Protein AF-A0A9P0KK23-F1 (afdb_monomer_lite)

pLDDT: mean 87.45, std 7.54, range [54.16, 96.12]

Secondary structure (DSSP, 8-state):
-PPTT----S---SSSHHHHTEEEEEGGGGTS---EEEEEE-TTS-EEEEEE---PPPSSSS-S----EEEEEPPPB-GGG-B-----TT--EEEEEE--SS-EEEEEEE---SSGGGTT-EEEEEEEPP-SSS-EEEEEE---

InterPro domains:
  IPR008979 Galactose-binding-like domain superfamily [SSF49785] (9-139)
  IPR013857 NADH:ubiquinone oxidoreductase intermediate-associated protein 30 [PF08547] (11-137)
  IPR039131 Complex I intermediate-associated protein 30, mitochondrial [PTHR13194] (3-138)

Structure (mmCIF, N/CA/C/O backbone):
data_AF-A0A9P0KK23-F1
#
_entry.id   AF-A0A9P0KK23-F1
#
loop_
_atom_site.group_PDB
_atom_site.id
_atom_site.type_symbol
_atom_site.label_atom_id
_atom_site.label_alt_id
_atom_site.label_comp_id
_atom_site.label_asym_id
_atom_site.label_entity_id
_atom_site.label_seq_id
_atom_site.pdbx_PDB_ins_code
_atom_site.Cartn_x
_atom_site.Cartn_y
_atom_site.Cartn_z
_atom_site.occupancy
_atom_site.B_iso_or_equiv
_atom_site.auth_seq_id
_atom_site.auth_comp_id
_atom_site.auth_asym_id
_atom_site.auth_atom_id
_atom_site.pdbx_PDB_model_num
ATOM 1 N N . MET A 1 1 ? -10.280 -6.103 23.842 1.00 58.34 1 MET A N 1
ATOM 2 C CA . MET A 1 1 ? -11.051 -7.330 24.137 1.00 58.34 1 MET A CA 1
ATOM 3 C C . MET A 1 1 ? -11.727 -7.714 22.835 1.00 58.34 1 MET A C 1
ATOM 5 O O . MET A 1 1 ? -12.544 -6.932 22.379 1.00 58.34 1 MET A O 1
ATOM 9 N N . TYR A 1 2 ? -11.308 -8.805 22.192 1.00 73.38 2 TYR A N 1
ATOM 10 C CA . TYR A 1 2 ? -11.815 -9.197 20.869 1.00 73.38 2 TYR A CA 1
ATOM 11 C C . TYR A 1 2 ? -13.127 -9.959 21.026 1.00 73.38 2 TYR A C 1
ATOM 13 O O . TYR A 1 2 ? -13.199 -10.872 21.855 1.00 73.38 2 TYR A O 1
ATOM 21 N N . ARG A 1 3 ? -14.163 -9.585 20.271 1.00 81.12 3 ARG A N 1
ATOM 22 C CA . ARG A 1 3 ? -15.462 -10.265 20.320 1.00 81.12 3 ARG A CA 1
ATOM 23 C C . ARG A 1 3 ? -15.626 -11.175 19.101 1.00 81.12 3 ARG A C 1
ATOM 25 O O . ARG A 1 3 ? -15.368 -10.736 17.980 1.00 81.12 3 ARG A O 1
ATOM 32 N N . PRO A 1 4 ? -16.058 -12.435 19.282 1.00 78.38 4 PRO A N 1
ATOM 33 C CA . PRO A 1 4 ? -16.314 -13.326 18.157 1.00 78.38 4 PRO A CA 1
ATOM 34 C C . PRO A 1 4 ? -17.329 -12.722 17.175 1.00 78.38 4 PRO A C 1
ATOM 36 O O . PRO A 1 4 ? -18.414 -12.312 17.578 1.00 78.38 4 PRO A O 1
ATOM 39 N N . GLY A 1 5 ? -16.976 -12.686 15.888 1.00 81.56 5 GLY A N 1
ATOM 40 C CA . GLY A 1 5 ? -17.841 -12.176 14.816 1.00 81.56 5 GLY A CA 1
ATOM 41 C C . GLY A 1 5 ? -17.820 -10.656 14.614 1.00 81.56 5 GLY A C 1
ATOM 42 O O . GLY A 1 5 ? -18.457 -10.176 13.677 1.00 81.56 5 GLY A O 1
ATOM 43 N N . GLU A 1 6 ? -17.089 -9.905 15.440 1.00 86.81 6 GLU A N 1
ATOM 44 C CA . GLU A 1 6 ? -16.898 -8.463 15.261 1.00 86.81 6 GLU A CA 1
ATOM 45 C C . GLU A 1 6 ? -15.789 -8.179 14.234 1.00 86.81 6 GLU A C 1
ATOM 47 O O . GLU A 1 6 ? -14.846 -8.958 14.072 1.00 86.81 6 GLU A O 1
ATOM 52 N N . VAL A 1 7 ? -15.933 -7.077 13.496 1.00 89.19 7 VAL A N 1
ATOM 53 C CA . VAL A 1 7 ? -14.933 -6.603 12.533 1.00 89.19 7 VAL A CA 1
ATOM 54 C C . VAL A 1 7 ? -14.272 -5.367 13.116 1.00 89.19 7 VAL A C 1
ATOM 56 O O . VAL A 1 7 ? -14.897 -4.310 13.185 1.00 89.19 7 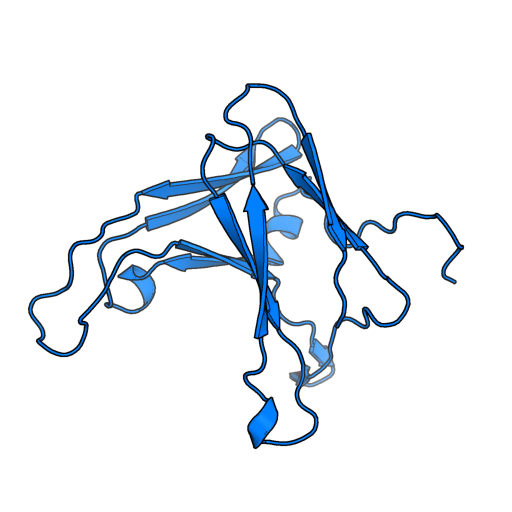VAL A O 1
ATOM 59 N N . ASP A 1 8 ? -13.003 -5.499 13.487 1.00 90.75 8 ASP A N 1
ATOM 60 C CA . ASP A 1 8 ? -12.207 -4.386 13.989 1.00 90.75 8 ASP A CA 1
ATOM 61 C C . ASP A 1 8 ? -11.598 -3.588 12.828 1.00 90.75 8 ASP A C 1
ATOM 63 O O . ASP A 1 8 ? -10.988 -4.136 11.903 1.00 90.75 8 ASP A O 1
ATOM 67 N N . VAL A 1 9 ? -11.767 -2.266 12.867 1.00 91.00 9 VAL A N 1
ATOM 68 C CA . VAL A 1 9 ? -11.217 -1.360 11.853 1.00 91.00 9 VAL A CA 1
ATOM 69 C C . VAL A 1 9 ? -9.785 -1.005 12.233 1.00 91.00 9 VAL A C 1
ATOM 71 O O . VAL A 1 9 ? -9.555 -0.199 13.128 1.00 91.00 9 VAL A O 1
ATOM 74 N N . ALA A 1 10 ? -8.821 -1.608 11.538 1.00 90.44 10 ALA A N 1
ATOM 75 C CA . ALA A 1 10 ? -7.405 -1.297 11.728 1.00 90.44 10 ALA A CA 1
ATOM 76 C C . ALA A 1 10 ? -6.993 0.020 11.053 1.00 90.44 10 ALA A C 1
ATOM 78 O O . ALA A 1 10 ? -6.230 0.787 11.627 1.00 90.44 10 ALA A O 1
ATOM 79 N N . TRP A 1 11 ? -7.511 0.281 9.849 1.00 91.44 11 TRP A N 1
ATOM 80 C CA . TRP A 1 11 ? -7.205 1.487 9.084 1.00 91.44 11 TRP A CA 1
ATOM 81 C C . TRP A 1 11 ? -8.463 2.054 8.452 1.00 91.44 11 TRP A C 1
ATOM 83 O O . TRP A 1 11 ? -9.250 1.329 7.836 1.00 91.44 11 TRP A O 1
ATOM 93 N N . GLN A 1 12 ? -8.614 3.369 8.553 1.00 92.44 12 GLN A N 1
ATOM 94 C CA . GLN A 1 12 ? -9.702 4.100 7.932 1.00 92.44 12 GLN A CA 1
ATOM 95 C C . GLN A 1 12 ? -9.170 5.398 7.342 1.00 92.44 12 GLN A C 1
ATOM 97 O O . GLN A 1 12 ? -8.659 6.261 8.047 1.00 92.44 12 GLN A O 1
ATOM 102 N N . PHE A 1 13 ? -9.332 5.547 6.030 1.00 91.12 13 PHE A N 1
ATOM 103 C CA . PHE A 1 13 ? -9.112 6.830 5.379 1.00 91.12 13 PHE A CA 1
ATOM 104 C C . PHE A 1 13 ? -10.220 7.804 5.801 1.00 91.12 13 PHE A C 1
ATOM 106 O O . PHE A 1 13 ? -11.383 7.414 5.918 1.00 91.12 13 PHE A O 1
ATOM 113 N N . GLY A 1 14 ? -9.854 9.060 6.052 1.00 88.12 14 GLY A N 1
ATOM 114 C CA . GLY A 1 14 ? -10.802 10.093 6.477 1.00 88.12 14 GLY A CA 1
ATOM 115 C C . GLY A 1 14 ? -10.160 11.467 6.635 1.00 88.12 14 GLY A C 1
ATOM 116 O O . GLY A 1 14 ? -10.764 12.473 6.275 1.00 88.12 14 GLY A O 1
ATOM 117 N N . ASN A 1 15 ? -8.908 11.506 7.086 1.00 90.25 15 ASN A N 1
ATOM 118 C CA . ASN A 1 15 ? -8.093 12.712 7.194 1.00 90.25 15 ASN A CA 1
ATOM 119 C C . ASN A 1 15 ? -6.737 12.519 6.488 1.00 90.25 15 ASN A C 1
ATOM 121 O O . ASN A 1 15 ? -6.416 11.435 5.998 1.00 90.25 15 ASN A O 1
ATOM 125 N N . LYS A 1 16 ? -5.956 13.601 6.393 1.00 89.19 16 LYS A N 1
ATOM 126 C CA . LYS A 1 16 ? -4.609 13.553 5.804 1.00 89.19 16 LYS A CA 1
ATOM 127 C C . LYS A 1 16 ? -3.626 12.771 6.675 1.00 89.19 16 LYS A C 1
ATOM 129 O O . LYS A 1 16 ? -2.773 12.092 6.127 1.00 89.19 16 LYS A O 1
ATOM 134 N N . GLU A 1 17 ? -3.798 12.807 7.993 1.00 90.50 17 GLU A N 1
ATOM 135 C CA . GLU A 1 17 ? -2.964 12.064 8.950 1.00 90.50 17 GLU A CA 1
ATOM 136 C C . GLU A 1 17 ? -3.032 10.552 8.700 1.00 90.50 17 GLU A C 1
ATOM 138 O O . GLU A 1 17 ? -2.010 9.877 8.697 1.00 90.50 17 GLU A O 1
ATOM 143 N N . ALA A 1 18 ? -4.213 10.021 8.362 1.00 90.75 18 ALA A N 1
ATOM 144 C CA . ALA A 1 18 ? -4.366 8.617 7.995 1.00 90.75 18 ALA A CA 1
ATOM 145 C C . ALA A 1 18 ? -3.561 8.230 6.744 1.00 90.75 18 ALA A C 1
ATOM 147 O O . ALA A 1 18 ? -3.284 7.049 6.563 1.00 90.75 18 ALA A O 1
ATOM 148 N N . LEU A 1 19 ? -3.186 9.178 5.871 1.00 91.62 19 LEU A N 1
ATOM 149 C CA . LEU A 1 19 ? -2.296 8.901 4.736 1.00 91.62 19 LEU A CA 1
ATOM 150 C C . LEU A 1 19 ? -0.836 8.762 5.169 1.00 91.62 19 LEU A C 1
ATOM 152 O O . LEU A 1 19 ? -0.088 8.035 4.522 1.00 91.62 19 LEU A O 1
ATOM 156 N N . GLU A 1 20 ? -0.435 9.422 6.255 1.00 91.50 20 GLU A N 1
ATOM 157 C CA . GLU A 1 20 ? 0.938 9.384 6.770 1.00 91.50 20 GLU A CA 1
ATOM 158 C C . GLU A 1 20 ? 1.298 8.009 7.338 1.00 91.50 20 GLU A C 1
ATOM 160 O O . GLU A 1 20 ? 2.472 7.660 7.406 1.00 91.50 20 GLU A O 1
ATOM 165 N N . GLU A 1 21 ? 0.304 7.183 7.675 1.00 91.12 21 GLU A N 1
ATOM 166 C CA . GLU A 1 21 ? 0.504 5.781 8.056 1.00 91.12 21 GLU A CA 1
ATOM 167 C C . GLU A 1 21 ? 0.908 4.881 6.877 1.00 91.12 21 GLU A C 1
ATOM 169 O O . GLU A 1 21 ? 1.231 3.705 7.080 1.00 91.12 21 GLU A O 1
ATOM 174 N N . TRP A 1 22 ? 0.911 5.405 5.649 1.00 94.50 22 TRP A N 1
ATOM 175 C CA . TRP A 1 22 ? 1.189 4.655 4.432 1.00 94.50 22 TRP A CA 1
ATOM 176 C C . TRP A 1 22 ? 2.408 5.198 3.696 1.00 94.50 22 TRP A C 1
ATOM 178 O O . TRP A 1 22 ? 2.653 6.395 3.601 1.00 94.50 22 TRP A O 1
ATOM 188 N N . VAL A 1 23 ? 3.165 4.277 3.111 1.00 94.88 23 VAL A N 1
ATOM 189 C CA . VAL A 1 23 ? 4.282 4.567 2.220 1.00 94.88 23 VAL A CA 1
ATOM 190 C C . VAL A 1 23 ? 3.910 4.078 0.836 1.00 94.88 23 VAL A C 1
ATOM 192 O O . VAL A 1 23 ? 3.648 2.889 0.636 1.00 94.88 23 VAL A O 1
ATOM 195 N N . VAL A 1 24 ? 3.905 5.009 -0.109 1.00 95.75 24 VAL A N 1
ATOM 196 C CA . VAL A 1 24 ? 3.770 4.732 -1.535 1.00 95.75 24 VAL A CA 1
ATOM 197 C C . VAL A 1 24 ? 5.164 4.537 -2.117 1.00 95.75 24 VAL A C 1
ATOM 199 O O . VAL A 1 24 ? 6.104 5.229 -1.731 1.00 95.75 24 VAL A O 1
ATOM 202 N N . THR A 1 25 ? 5.331 3.548 -2.987 1.00 95.75 25 THR A N 1
ATOM 203 C CA . THR A 1 25 ? 6.618 3.272 -3.632 1.00 95.75 25 THR A CA 1
ATOM 204 C C . THR A 1 25 ? 6.393 2.743 -5.040 1.00 95.75 25 THR A C 1
ATOM 206 O O . THR A 1 25 ? 5.605 1.816 -5.234 1.00 95.75 25 THR A O 1
ATOM 209 N N . ALA A 1 26 ? 7.113 3.290 -6.008 1.00 95.88 26 ALA A N 1
ATOM 210 C CA . ALA A 1 26 ? 7.193 2.799 -7.377 1.00 95.88 26 ALA A CA 1
ATOM 211 C C . ALA A 1 26 ? 8.614 2.321 -7.709 1.00 95.88 26 ALA A C 1
ATOM 213 O O . ALA A 1 26 ? 9.577 2.615 -7.001 1.00 95.88 26 ALA A O 1
ATOM 214 N N . ASP A 1 27 ? 8.758 1.597 -8.817 1.00 94.25 27 ASP A N 1
ATOM 215 C CA . ASP A 1 27 ? 10.075 1.212 -9.344 1.00 94.25 27 ASP A CA 1
ATOM 216 C C . ASP A 1 27 ? 10.992 2.418 -9.635 1.00 94.25 27 ASP A C 1
ATOM 218 O O . ASP A 1 27 ? 12.207 2.326 -9.456 1.00 94.25 27 ASP A O 1
ATOM 222 N N . ALA A 1 28 ? 10.426 3.562 -10.027 1.00 93.44 28 ALA A N 1
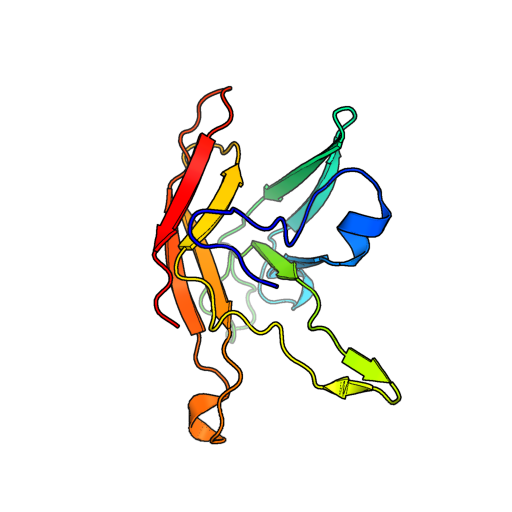ATOM 223 C CA . ALA A 1 28 ? 11.168 4.783 -10.311 1.00 93.44 28 ALA A CA 1
ATOM 224 C C . ALA A 1 28 ? 11.853 5.356 -9.063 1.00 93.44 28 ALA A C 1
ATOM 226 O O . ALA A 1 28 ? 12.962 5.871 -9.179 1.00 93.44 28 ALA A O 1
ATOM 227 N N . ASP A 1 29 ? 11.264 5.191 -7.872 1.00 93.06 29 ASP A N 1
ATOM 228 C CA . ASP A 1 29 ? 11.855 5.668 -6.611 1.00 93.06 29 ASP A CA 1
ATOM 229 C C . ASP A 1 29 ? 13.183 4.961 -6.293 1.00 93.06 29 ASP A C 1
ATOM 231 O O . ASP A 1 29 ? 14.047 5.515 -5.617 1.00 93.06 29 ASP A O 1
ATOM 235 N N . ASN A 1 30 ? 13.362 3.739 -6.808 1.00 90.12 30 ASN A N 1
ATOM 236 C CA . ASN A 1 30 ? 14.569 2.932 -6.628 1.00 90.12 30 ASN A CA 1
ATOM 237 C C . ASN A 1 30 ? 15.497 2.950 -7.857 1.00 90.12 30 ASN A C 1
ATOM 239 O O . ASN A 1 30 ? 16.478 2.211 -7.890 1.00 90.12 30 ASN 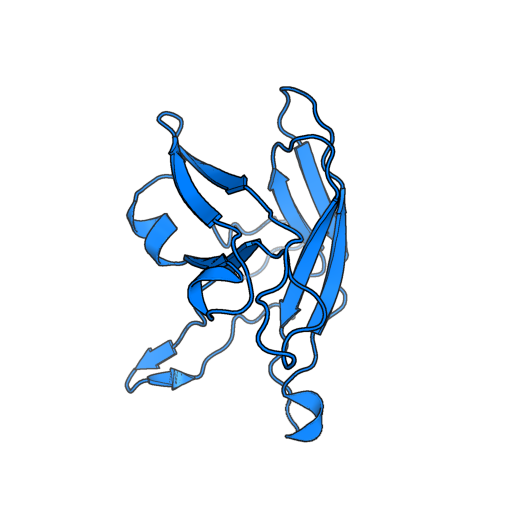A O 1
ATOM 243 N N . ASN A 1 31 ? 15.218 3.791 -8.863 1.00 89.50 31 ASN A N 1
ATOM 244 C CA . ASN A 1 31 ? 15.892 3.792 -10.170 1.00 89.50 31 ASN A CA 1
ATOM 245 C C . ASN A 1 31 ? 15.803 2.443 -10.917 1.00 89.50 31 ASN A C 1
ATOM 247 O O . ASN A 1 31 ? 16.677 2.098 -11.710 1.00 89.50 31 ASN A O 1
ATOM 251 N N . GLU A 1 32 ? 14.739 1.671 -10.684 1.00 90.25 32 GLU A N 1
ATOM 252 C CA . GLU A 1 32 ? 14.524 0.357 -11.303 1.00 90.25 32 GLU A CA 1
ATOM 253 C C . GLU A 1 32 ? 13.537 0.409 -12.481 1.00 90.25 32 GLU A C 1
ATOM 255 O O . GLU A 1 32 ? 13.402 -0.561 -13.228 1.00 90.25 32 GLU A O 1
ATOM 260 N N . GLY A 1 33 ? 12.861 1.540 -12.695 1.00 92.69 33 GLY A N 1
ATOM 261 C CA . GLY A 1 33 ? 11.879 1.694 -13.763 1.00 92.69 33 GLY A CA 1
ATOM 262 C C . GLY A 1 33 ? 11.385 3.125 -13.952 1.00 92.69 33 GLY A C 1
ATOM 263 O O . GLY A 1 33 ? 12.057 4.089 -13.595 1.00 92.69 33 GLY A O 1
ATOM 264 N N . PHE A 1 34 ? 10.215 3.248 -14.579 1.00 94.69 34 PHE A N 1
ATOM 265 C CA . PHE A 1 34 ? 9.603 4.531 -14.957 1.00 94.69 34 PHE A CA 1
ATOM 266 C C . PHE A 1 34 ? 8.118 4.603 -14.563 1.00 94.69 34 PHE A C 1
ATOM 268 O O . PHE A 1 34 ? 7.337 5.318 -15.197 1.00 94.69 34 PHE A O 1
ATOM 275 N N . SER A 1 35 ? 7.699 3.800 -13.589 1.00 95.81 35 SER A N 1
ATOM 276 C CA . SER A 1 35 ? 6.347 3.816 -13.038 1.00 95.81 35 SER A CA 1
ATOM 277 C C . SER A 1 35 ? 6.203 4.943 -12.018 1.00 95.81 35 SER A C 1
ATOM 279 O O . SER A 1 35 ? 7.167 5.373 -11.397 1.00 95.81 35 SER A O 1
ATOM 281 N N . ASN A 1 36 ? 4.982 5.437 -11.840 1.00 96.00 36 ASN A N 1
ATOM 282 C CA . ASN A 1 36 ? 4.666 6.466 -10.852 1.00 96.00 36 ASN A CA 1
ATOM 283 C C . ASN A 1 36 ? 3.316 6.149 -10.204 1.00 96.00 36 ASN A C 1
ATOM 285 O O . ASN A 1 36 ? 2.395 5.691 -10.886 1.00 96.00 36 ASN A O 1
ATOM 289 N N . CYS A 1 37 ? 3.181 6.393 -8.906 1.00 96.12 37 CYS A N 1
ATOM 290 C CA . CYS A 1 37 ? 1.924 6.280 -8.179 1.00 96.12 37 CYS A CA 1
ATOM 291 C C . CYS A 1 37 ? 1.832 7.293 -7.037 1.00 96.12 37 CYS A C 1
ATOM 293 O O . CYS A 1 37 ? 2.837 7.663 -6.439 1.00 96.12 37 CYS A O 1
ATOM 295 N N . SER A 1 38 ? 0.604 7.682 -6.705 1.00 95.94 38 SER A N 1
ATOM 296 C CA . SER A 1 38 ? 0.253 8.544 -5.581 1.00 95.94 38 SER A CA 1
ATOM 297 C C . SER A 1 38 ? -0.863 7.921 -4.745 1.00 95.94 38 SER A C 1
ATOM 299 O O . SER A 1 38 ? -1.620 7.056 -5.206 1.00 95.94 38 SER A O 1
ATOM 301 N N . LEU A 1 39 ? -0.958 8.378 -3.499 1.00 95.38 39 LEU A N 1
ATOM 302 C CA . LEU A 1 39 ? -2.074 8.107 -2.606 1.00 95.38 39 LEU A CA 1
ATOM 303 C C . LEU A 1 39 ? -2.673 9.440 -2.166 1.00 95.38 39 LEU A C 1
ATOM 305 O O . LEU A 1 39 ? -2.050 10.183 -1.414 1.00 95.38 39 LEU A O 1
ATOM 309 N N . ASP A 1 40 ? -3.894 9.705 -2.615 1.00 94.62 40 ASP A N 1
ATOM 310 C CA . ASP A 1 40 ? -4.577 10.977 -2.400 1.00 94.62 40 ASP A CA 1
ATOM 311 C C . ASP A 1 40 ? -5.889 10.780 -1.635 1.00 94.62 40 ASP A C 1
ATOM 313 O O . ASP A 1 40 ? -6.581 9.774 -1.801 1.00 94.62 40 ASP A O 1
ATOM 317 N N . LEU A 1 41 ? -6.280 11.758 -0.817 1.00 94.06 41 LEU A N 1
ATOM 318 C CA . LEU A 1 41 ? -7.580 11.753 -0.143 1.00 94.06 41 LEU A CA 1
ATOM 319 C C . LEU A 1 41 ? -8.631 12.437 -1.027 1.00 94.06 41 LEU A C 1
ATOM 321 O O . LEU A 1 41 ? -8.479 13.596 -1.412 1.00 94.06 41 LEU A O 1
ATOM 325 N N . LYS A 1 42 ? -9.736 11.749 -1.321 1.00 90.19 42 LYS A N 1
ATOM 326 C CA . LYS A 1 42 ? -10.896 12.350 -1.994 1.00 90.19 42 LYS A CA 1
ATOM 327 C C . LYS A 1 42 ? -11.773 13.128 -1.019 1.00 90.19 42 LYS A C 1
ATOM 329 O O . LYS A 1 42 ? -11.829 12.821 0.166 1.00 90.19 42 LYS A O 1
ATOM 334 N N . SER A 1 43 ? -12.570 14.051 -1.560 1.00 80.62 43 SER A N 1
ATOM 335 C CA . SER A 1 43 ? -13.545 14.868 -0.814 1.00 80.62 43 SER A CA 1
ATOM 336 C C . SER A 1 43 ? -14.549 14.066 0.024 1.00 80.62 43 SER A C 1
ATOM 338 O O . SER A 1 43 ? -15.078 14.576 1.000 1.00 80.62 43 SER A O 1
ATOM 340 N N . GLN A 1 44 ? -14.790 12.802 -0.328 1.00 81.81 44 GLN A N 1
ATOM 341 C CA . GLN A 1 44 ? -15.670 11.890 0.410 1.00 81.81 44 GLN A CA 1
ATOM 342 C C . GLN A 1 44 ? -14.963 11.143 1.560 1.00 81.81 44 GLN A C 1
ATOM 344 O O . GLN A 1 44 ? -15.501 10.158 2.057 1.00 81.81 44 GLN A O 1
ATOM 349 N N . GLY A 1 45 ? -13.742 11.540 1.936 1.00 86.12 45 GLY A N 1
ATOM 350 C CA . GLY A 1 45 ? -12.959 10.873 2.982 1.00 86.12 45 GLY A CA 1
ATOM 351 C C . GLY A 1 45 ? -12.422 9.502 2.565 1.00 86.12 45 GLY A C 1
ATOM 352 O O . GLY A 1 45 ? -12.184 8.649 3.407 1.00 86.12 45 GLY A O 1
ATOM 353 N N . THR A 1 46 ? -12.253 9.252 1.265 1.00 90.81 46 THR A N 1
ATOM 354 C CA . THR A 1 46 ? -11.763 7.961 0.750 1.00 90.81 46 THR A CA 1
ATOM 355 C C . THR A 1 46 ? -10.351 8.095 0.201 1.00 90.81 46 THR A C 1
ATOM 357 O O . THR A 1 46 ? -10.043 9.079 -0.469 1.00 90.81 46 THR A O 1
ATOM 360 N N . GLY A 1 47 ? -9.497 7.107 0.468 1.00 93.38 47 GLY A N 1
ATOM 361 C CA . GLY A 1 47 ? -8.167 7.026 -0.132 1.00 93.38 47 GLY A CA 1
ATOM 362 C C . GLY A 1 47 ? -8.252 6.584 -1.594 1.00 93.38 47 GLY A C 1
ATOM 363 O O . GLY A 1 47 ? -8.929 5.606 -1.917 1.00 93.38 47 GLY A O 1
ATOM 364 N N . LEU A 1 48 ? -7.573 7.304 -2.482 1.00 93.69 48 LEU A N 1
ATOM 365 C CA . LEU A 1 48 ? -7.373 6.951 -3.880 1.00 93.69 48 LEU A CA 1
ATOM 366 C C . LEU A 1 48 ? -5.899 6.627 -4.096 1.00 93.69 48 LEU A C 1
ATOM 368 O O . LEU A 1 48 ? -5.066 7.524 -4.152 1.00 93.69 48 LEU A O 1
ATOM 372 N N . PHE A 1 49 ? -5.606 5.348 -4.292 1.00 94.12 49 PHE A N 1
ATOM 373 C CA . PHE A 1 49 ? -4.331 4.925 -4.851 1.00 94.12 49 PHE A CA 1
ATOM 374 C C . PHE A 1 49 ? -4.429 4.937 -6.379 1.00 94.12 49 PHE A C 1
ATOM 376 O O . PHE A 1 49 ? -5.296 4.268 -6.950 1.00 94.12 49 PHE A O 1
ATOM 383 N N . SER A 1 50 ? -3.585 5.720 -7.049 1.00 93.62 50 SER A N 1
ATOM 384 C CA . SER A 1 50 ? -3.600 5.841 -8.510 1.00 93.62 50 SER A CA 1
ATOM 385 C C . SER A 1 50 ? -2.199 6.031 -9.076 1.00 93.62 50 SER A C 1
ATOM 387 O O . SER A 1 50 ? -1.289 6.454 -8.373 1.00 93.62 50 SER A O 1
ATOM 389 N N . GLY A 1 51 ? -1.994 5.681 -10.343 1.00 93.75 51 GLY A N 1
ATOM 390 C CA . GLY A 1 51 ? -0.669 5.748 -10.943 1.00 93.75 51 GLY A CA 1
ATOM 391 C C . GLY A 1 51 ? -0.607 5.195 -12.358 1.00 93.75 51 GLY A C 1
ATOM 392 O O . GLY A 1 51 ? -1.593 4.683 -12.894 1.00 93.75 51 GLY A O 1
ATOM 393 N N . LYS A 1 52 ? 0.579 5.286 -12.956 1.00 94.38 52 LYS A N 1
ATOM 394 C CA . LYS A 1 52 ? 0.906 4.734 -14.268 1.00 94.38 52 LYS A CA 1
ATOM 395 C C . LYS A 1 52 ? 2.065 3.757 -14.123 1.00 94.38 52 LYS A C 1
ATOM 397 O O . LYS A 1 52 ? 3.157 4.143 -13.721 1.00 94.38 52 LYS A O 1
ATOM 402 N N . ILE A 1 53 ? 1.816 2.507 -14.498 1.00 93.50 53 ILE A N 1
ATOM 403 C CA . ILE A 1 53 ? 2.833 1.455 -14.527 1.00 93.50 53 ILE A CA 1
ATOM 404 C C . ILE A 1 53 ? 3.516 1.465 -15.895 1.00 93.50 53 ILE A C 1
ATOM 406 O O . ILE A 1 53 ? 2.850 1.566 -16.929 1.00 93.50 53 ILE A O 1
ATOM 410 N N . SER A 1 54 ? 4.841 1.342 -15.901 1.00 93.31 54 SER A N 1
ATOM 411 C CA . SER A 1 54 ? 5.654 1.188 -17.103 1.00 93.31 54 SER A CA 1
ATOM 412 C C . SER A 1 54 ? 6.476 -0.092 -17.010 1.00 93.31 54 SER A C 1
ATOM 414 O O . SER A 1 54 ? 7.232 -0.278 -16.067 1.00 93.31 54 SER A O 1
ATOM 416 N N . LEU A 1 55 ? 6.376 -0.959 -18.019 1.00 92.44 55 LEU A N 1
ATOM 417 C CA . LEU A 1 55 ? 7.183 -2.187 -18.107 1.00 92.44 55 LEU A CA 1
ATOM 418 C C . LEU A 1 55 ? 8.578 -1.942 -18.704 1.00 92.44 55 LEU A C 1
ATOM 420 O O . LEU A 1 55 ? 9.355 -2.878 -18.889 1.00 92.44 55 LEU A O 1
ATOM 424 N N . ARG A 1 56 ? 8.893 -0.692 -19.063 1.00 92.38 56 ARG A N 1
ATOM 425 C CA . ARG A 1 56 ? 10.178 -0.330 -19.657 1.00 92.38 56 ARG A CA 1
ATOM 426 C C . ARG A 1 56 ? 11.280 -0.448 -18.606 1.00 92.38 56 ARG A C 1
ATOM 428 O O . ARG A 1 56 ? 11.253 0.263 -17.609 1.00 92.38 56 ARG A O 1
ATOM 435 N N . THR A 1 57 ? 12.282 -1.272 -18.884 1.00 90.88 57 THR A N 1
ATOM 436 C CA . THR A 1 57 ? 13.479 -1.391 -18.048 1.00 90.88 57 THR A CA 1
ATOM 437 C C . THR A 1 57 ? 14.530 -0.330 -18.417 1.00 90.88 57 THR A C 1
ATOM 439 O O . THR A 1 57 ? 14.655 0.027 -19.598 1.00 90.88 57 THR A O 1
ATOM 442 N N . PRO A 1 58 ? 15.310 0.176 -17.444 1.00 89.19 58 PRO A N 1
ATOM 443 C CA . PRO A 1 58 ? 16.522 0.956 -17.704 1.00 89.19 58 PRO A CA 1
ATOM 444 C C . PRO A 1 58 ? 17.542 0.167 -18.544 1.00 89.19 58 PRO A C 1
ATOM 446 O O . PRO A 1 58 ? 17.551 -1.066 -18.534 1.00 89.19 58 PRO A O 1
ATOM 449 N N . LYS A 1 59 ? 18.415 0.860 -19.285 1.00 86.69 59 LYS A N 1
ATOM 450 C CA . LYS A 1 59 ? 19.412 0.238 -20.184 1.00 86.69 59 LYS A CA 1
ATOM 451 C C . LYS A 1 59 ? 20.719 -0.106 -19.453 1.00 86.69 59 LYS A C 1
ATOM 453 O O . LYS A 1 59 ? 21.798 -0.031 -20.029 1.00 86.69 59 LYS A O 1
ATOM 458 N N . ASP A 1 60 ? 20.609 -0.508 -18.195 1.00 84.38 60 ASP A N 1
ATOM 459 C CA . ASP A 1 60 ? 21.743 -0.590 -17.268 1.00 84.38 60 ASP A CA 1
ATOM 460 C C . ASP A 1 60 ? 22.251 -2.036 -17.123 1.00 84.38 60 ASP A C 1
ATOM 462 O O . ASP A 1 60 ? 23.194 -2.312 -16.386 1.00 84.38 60 ASP A O 1
ATOM 466 N N . GLY A 1 61 ? 21.584 -2.998 -17.771 1.00 81.06 61 GLY A N 1
ATOM 467 C CA . GLY A 1 61 ? 21.930 -4.425 -17.756 1.00 81.06 61 GLY A CA 1
ATOM 468 C C . GLY A 1 61 ? 21.667 -5.157 -16.431 1.00 81.06 61 GLY A C 1
ATOM 469 O O . GLY A 1 61 ? 21.658 -6.386 -16.411 1.00 81.06 61 GLY A O 1
ATOM 470 N N . ARG A 1 62 ? 21.411 -4.434 -15.332 1.00 86.62 62 ARG A N 1
ATOM 471 C CA . ARG A 1 62 ? 21.129 -5.000 -13.998 1.00 86.62 62 ARG A CA 1
ATOM 472 C C . ARG A 1 62 ? 19.662 -5.390 -13.822 1.00 86.62 62 ARG A C 1
ATOM 474 O O . ARG A 1 62 ? 19.364 -6.484 -13.346 1.00 86.62 62 ARG A O 1
ATOM 481 N N . VAL A 1 63 ? 18.746 -4.508 -14.219 1.00 87.06 63 VAL A N 1
ATOM 482 C CA . VAL A 1 63 ? 17.301 -4.702 -14.045 1.00 87.06 63 VAL A CA 1
ATOM 483 C C . VAL A 1 63 ? 16.723 -5.422 -15.261 1.00 87.06 63 VAL A C 1
ATOM 485 O O . VAL A 1 63 ? 16.705 -4.883 -16.364 1.00 87.06 63 VAL A O 1
ATOM 488 N N . LYS A 1 64 ? 16.234 -6.651 -15.057 1.00 87.00 64 LYS A N 1
ATOM 489 C CA . LYS A 1 64 ? 15.623 -7.472 -16.122 1.00 87.00 64 LYS A CA 1
ATOM 490 C C . LYS A 1 64 ? 14.112 -7.275 -16.259 1.00 87.00 64 LYS A C 1
ATOM 492 O O . LYS A 1 64 ? 13.552 -7.605 -17.300 1.00 87.00 64 LYS A O 1
ATOM 497 N N . ARG A 1 65 ? 13.438 -6.806 -15.204 1.00 88.94 65 ARG A N 1
ATOM 498 C CA . ARG A 1 65 ? 11.983 -6.595 -15.159 1.00 88.94 65 ARG A CA 1
ATOM 499 C C . ARG A 1 65 ? 11.691 -5.330 -14.359 1.00 88.94 65 ARG A C 1
ATOM 501 O O . ARG A 1 65 ? 12.284 -5.144 -13.305 1.00 88.94 65 ARG A O 1
ATOM 508 N N . ALA A 1 66 ? 10.778 -4.513 -14.867 1.00 91.44 66 ALA A N 1
ATOM 509 C CA . ALA A 1 66 ? 10.292 -3.292 -14.235 1.00 91.44 66 ALA A CA 1
ATOM 510 C C . ALA A 1 66 ? 8.758 -3.270 -14.291 1.00 91.44 66 ALA A C 1
ATOM 512 O O . ALA A 1 66 ? 8.147 -4.088 -14.988 1.00 91.44 66 ALA A O 1
ATOM 513 N N . GLY A 1 67 ? 8.145 -2.341 -13.568 1.00 91.88 67 GLY A N 1
ATOM 514 C CA . GLY A 1 67 ? 6.705 -2.142 -13.549 1.00 91.88 67 GLY A CA 1
ATOM 515 C C . GLY A 1 67 ? 6.060 -2.590 -12.250 1.00 91.88 67 GLY A C 1
ATOM 516 O O . GLY A 1 67 ? 5.300 -3.558 -12.240 1.00 91.88 67 GLY A O 1
ATOM 517 N N . TYR A 1 68 ? 6.316 -1.861 -11.164 1.00 92.81 68 TYR A N 1
ATOM 518 C CA . TYR A 1 68 ? 5.518 -1.983 -9.947 1.00 92.81 68 TYR A CA 1
ATOM 519 C C . TYR A 1 68 ? 5.163 -0.621 -9.356 1.00 92.81 68 TYR A C 1
ATOM 521 O O . TYR A 1 68 ? 5.929 0.339 -9.423 1.00 92.81 68 TYR A O 1
ATOM 529 N N . CYS A 1 69 ? 3.988 -0.596 -8.736 1.00 94.81 69 CYS A N 1
ATOM 530 C CA . CYS A 1 69 ? 3.518 0.459 -7.857 1.00 94.81 69 CYS A CA 1
ATOM 531 C C . CYS A 1 69 ? 2.958 -0.229 -6.613 1.00 94.81 69 CYS A C 1
ATOM 533 O O . CYS A 1 69 ? 2.207 -1.200 -6.726 1.00 94.81 69 CYS A O 1
ATOM 535 N N . ASN A 1 70 ? 3.329 0.256 -5.439 1.00 94.62 70 ASN A N 1
ATOM 536 C CA . ASN A 1 70 ? 3.011 -0.361 -4.165 1.00 94.62 70 ASN A CA 1
ATOM 537 C C . ASN A 1 70 ? 2.561 0.697 -3.158 1.00 94.62 70 ASN A C 1
ATOM 539 O O . ASN A 1 70 ? 3.020 1.838 -3.174 1.00 94.62 70 ASN A O 1
ATOM 543 N N . ILE A 1 71 ? 1.699 0.273 -2.247 1.00 94.88 71 ILE A N 1
ATOM 544 C CA . ILE A 1 71 ? 1.324 1.005 -1.050 1.00 94.88 71 ILE A CA 1
ATOM 545 C C . ILE A 1 71 ? 1.431 0.040 0.132 1.00 94.88 71 ILE A C 1
ATOM 547 O O . ILE A 1 71 ? 0.898 -1.069 0.097 1.00 94.88 71 ILE A O 1
ATOM 551 N N . ARG A 1 72 ? 2.134 0.447 1.188 1.00 93.31 72 ARG A N 1
ATOM 552 C CA . ARG A 1 72 ? 2.315 -0.362 2.401 1.00 93.31 72 ARG A CA 1
ATOM 553 C C . ARG A 1 72 ? 2.132 0.472 3.654 1.00 93.31 72 ARG A C 1
ATOM 555 O O . ARG A 1 72 ? 2.485 1.644 3.667 1.00 93.31 72 ARG A O 1
ATOM 562 N N . THR A 1 73 ? 1.661 -0.144 4.726 1.00 92.06 73 THR A N 1
ATOM 563 C CA . THR A 1 73 ? 1.592 0.508 6.036 1.00 92.06 73 THR A CA 1
ATOM 564 C C . THR A 1 73 ? 2.986 0.669 6.636 1.00 92.06 73 THR A C 1
ATOM 566 O O . THR A 1 73 ? 3.848 -0.209 6.493 1.00 92.06 73 THR A O 1
ATOM 569 N N . ILE A 1 74 ? 3.211 1.756 7.366 1.00 88.88 74 ILE A N 1
ATOM 570 C CA . ILE A 1 74 ? 4.408 1.931 8.185 1.00 88.88 74 ILE A CA 1
ATOM 571 C C . ILE A 1 74 ? 4.394 0.886 9.302 1.00 88.88 74 ILE A C 1
ATOM 573 O O . ILE A 1 74 ? 3.381 0.648 9.957 1.00 88.88 74 ILE A O 1
ATOM 577 N N . ARG A 1 75 ? 5.543 0.240 9.532 1.00 82.75 75 ARG A N 1
ATOM 578 C CA . ARG A 1 75 ? 5.668 -0.693 10.655 1.00 82.75 75 ARG A CA 1
ATOM 579 C C . ARG A 1 75 ? 5.581 0.078 11.973 1.00 82.75 75 ARG A C 1
ATOM 581 O O . ARG A 1 75 ? 6.371 1.010 12.157 1.00 82.75 75 ARG A O 1
ATOM 588 N N . PRO A 1 76 ? 4.704 -0.328 12.907 1.00 81.12 76 PRO A N 1
ATOM 589 C CA . PRO A 1 76 ? 4.629 0.326 14.201 1.00 81.12 76 PRO A CA 1
ATOM 590 C C . PRO A 1 76 ? 5.965 0.192 14.940 1.00 81.12 76 PRO A C 1
ATOM 592 O O . PRO A 1 76 ? 6.660 -0.826 14.859 1.00 81.12 76 PRO A O 1
ATOM 595 N N . ARG A 1 77 ? 6.331 1.238 15.680 1.00 82.06 77 ARG A N 1
ATOM 596 C CA . ARG A 1 77 ? 7.528 1.287 16.528 1.00 82.06 77 ARG A CA 1
ATOM 597 C C . ARG A 1 77 ? 7.119 1.709 17.935 1.00 82.06 77 ARG A C 1
ATOM 599 O O . ARG A 1 77 ? 6.268 2.575 18.096 1.00 82.06 77 ARG A O 1
ATOM 606 N N . LYS A 1 78 ? 7.722 1.095 18.951 1.00 81.25 78 LYS A N 1
ATOM 607 C CA . LYS A 1 78 ? 7.621 1.542 20.349 1.00 81.25 78 LYS A CA 1
ATOM 608 C C . LYS A 1 78 ? 8.636 2.663 20.610 1.00 81.25 78 LYS A C 1
ATOM 610 O O . LYS A 1 78 ? 9.464 2.981 19.749 1.00 81.25 78 LYS A O 1
ATOM 615 N N . SER A 1 79 ? 8.603 3.232 21.817 1.00 80.19 79 SER A N 1
ATOM 616 C CA . SER A 1 79 ? 9.606 4.189 22.297 1.00 80.19 79 SER A CA 1
ATOM 617 C C . SER A 1 79 ? 11.033 3.684 22.050 1.00 80.19 79 SER A C 1
ATOM 619 O O . SER A 1 79 ? 11.289 2.477 22.072 1.00 80.19 79 SER A O 1
ATOM 621 N N . PHE A 1 80 ? 11.958 4.612 21.794 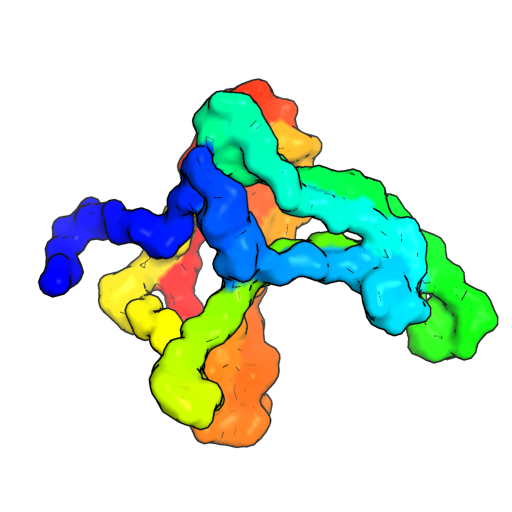1.00 81.50 80 PHE A N 1
ATOM 622 C CA . PHE A 1 80 ? 13.361 4.321 21.457 1.00 81.50 80 PHE A CA 1
ATOM 623 C C . PHE A 1 80 ? 13.559 3.524 20.158 1.00 81.50 80 PHE A C 1
ATOM 625 O O . PHE A 1 80 ? 14.511 2.761 20.036 1.00 81.50 80 PHE A O 1
ATOM 632 N N . LYS A 1 81 ? 12.660 3.691 19.175 1.00 78.06 81 LYS A N 1
ATOM 633 C CA . LYS A 1 81 ? 12.701 2.978 17.881 1.00 78.06 81 LYS A CA 1
ATOM 634 C C . LYS A 1 81 ? 12.685 1.452 18.027 1.00 78.06 81 LYS A C 1
ATOM 636 O O . LYS A 1 81 ? 13.075 0.743 17.101 1.00 78.06 81 LYS A O 1
ATOM 641 N N . ARG A 1 82 ? 12.216 0.933 19.165 1.00 80.12 82 ARG A N 1
ATOM 642 C CA . ARG A 1 82 ? 12.129 -0.507 19.385 1.00 80.12 82 ARG A CA 1
ATOM 643 C C . ARG A 1 82 ? 11.074 -1.075 18.447 1.00 80.12 82 ARG A C 1
ATOM 645 O O . ARG A 1 82 ? 9.930 -0.617 18.434 1.00 80.12 82 ARG A O 1
ATOM 652 N N . GLU A 1 83 ? 11.470 -2.049 17.640 1.00 74.62 83 GLU A N 1
ATOM 653 C CA . GLU A 1 83 ? 10.553 -2.666 16.693 1.00 74.62 83 GLU A CA 1
ATOM 654 C C . GLU A 1 83 ? 9.376 -3.313 17.420 1.00 74.62 83 GLU A C 1
ATOM 656 O O . GLU A 1 83 ? 9.532 -3.980 18.445 1.00 74.62 83 GLU A O 1
ATOM 661 N N . THR A 1 84 ? 8.185 -3.122 16.869 1.00 82.94 84 THR A N 1
ATOM 662 C CA . THR A 1 84 ? 6.992 -3.857 17.267 1.00 82.94 84 THR A CA 1
ATOM 663 C C . THR A 1 84 ? 6.278 -4.341 16.014 1.00 82.94 84 THR A C 1
ATOM 665 O O . THR A 1 84 ? 6.661 -4.020 14.888 1.00 82.94 84 THR A O 1
ATOM 668 N N . TYR A 1 85 ? 5.272 -5.174 16.209 1.00 81.62 85 TYR A N 1
ATOM 669 C CA . TYR A 1 85 ? 4.461 -5.734 15.144 1.00 81.62 85 TYR A CA 1
ATOM 670 C C . TYR A 1 85 ? 2.985 -5.517 15.458 1.00 81.62 85 TYR A C 1
ATOM 672 O O . TYR A 1 85 ? 2.610 -5.259 16.605 1.00 81.62 85 TYR A O 1
ATOM 680 N N . LEU A 1 86 ? 2.166 -5.606 14.416 1.00 84.31 86 LEU A N 1
ATOM 681 C CA . LEU A 1 86 ? 0.720 -5.672 14.553 1.00 84.31 86 LEU A CA 1
ATOM 682 C C . LEU A 1 86 ? 0.364 -7.128 14.851 1.00 84.31 86 LEU A C 1
ATOM 684 O O . LEU A 1 86 ? 0.732 -8.025 14.094 1.00 84.31 86 LEU A O 1
ATOM 688 N N . ASN A 1 87 ? -0.257 -7.370 16.004 1.00 84.44 87 ASN A N 1
ATOM 689 C CA . ASN A 1 87 ? -0.620 -8.718 16.418 1.00 84.44 87 ASN A CA 1
ATOM 690 C C . ASN A 1 87 ? -1.945 -9.120 15.759 1.00 84.44 87 ASN A C 1
ATOM 692 O O . ASN A 1 87 ? -3.014 -8.726 16.224 1.00 84.44 87 ASN A O 1
ATOM 696 N N . TRP A 1 88 ? -1.848 -9.912 14.691 1.00 85.88 88 TRP A N 1
ATOM 697 C CA . TRP A 1 88 ? -3.000 -10.416 13.944 1.00 85.88 88 TRP A CA 1
ATOM 698 C C . TRP A 1 88 ? -3.461 -11.816 14.361 1.00 85.88 88 TRP A C 1
ATOM 700 O O . TRP A 1 88 ? -4.461 -12.290 13.838 1.00 85.88 88 TRP A O 1
ATOM 710 N N . THR A 1 89 ? -2.795 -12.454 15.331 1.00 84.94 89 THR A N 1
ATOM 711 C CA . THR A 1 89 ? -3.121 -13.807 15.815 1.00 84.94 89 THR A CA 1
ATOM 712 C C . THR A 1 89 ? -4.600 -14.036 16.175 1.00 84.94 89 THR A C 1
ATOM 714 O O . THR A 1 89 ? -5.081 -15.137 15.920 1.00 84.94 89 THR A O 1
ATOM 717 N N . PRO A 1 90 ? -5.362 -13.075 16.744 1.00 86.69 90 PRO A N 1
ATOM 718 C CA . PRO A 1 90 ? -6.770 -13.323 17.064 1.00 86.69 90 PRO A CA 1
ATOM 719 C C . PRO A 1 90 ? -7.720 -13.241 15.854 1.00 86.69 90 PRO A C 1
ATOM 721 O O . PRO A 1 90 ? -8.904 -13.539 16.007 1.00 86.69 90 PRO A O 1
ATOM 724 N N . TYR A 1 91 ? -7.244 -12.845 14.669 1.00 87.62 91 TYR A N 1
ATOM 725 C CA . TYR A 1 91 ? -8.072 -12.649 13.477 1.00 87.62 91 TYR A CA 1
ATOM 726 C C . TYR A 1 91 ? -7.847 -13.747 12.435 1.00 87.62 91 TYR A C 1
ATOM 728 O O . TYR A 1 91 ? -6.758 -14.293 12.301 1.00 87.62 91 TYR A O 1
ATOM 736 N N . ASN A 1 92 ? -8.883 -14.044 11.649 1.00 87.81 92 ASN A N 1
ATOM 737 C CA . ASN A 1 92 ? -8.857 -15.077 10.604 1.00 87.81 92 ASN A CA 1
ATOM 738 C C . ASN A 1 92 ? -9.135 -14.541 9.186 1.00 87.81 92 ASN A C 1
ATOM 740 O O . ASN A 1 92 ? -9.008 -15.271 8.199 1.00 87.81 92 ASN A O 1
ATOM 744 N N . MET A 1 93 ? -9.576 -13.289 9.066 1.00 88.94 93 MET A N 1
ATOM 745 C CA . MET A 1 93 ? -9.962 -12.674 7.801 1.00 88.94 93 MET A CA 1
ATOM 746 C C . MET A 1 93 ? -9.473 -11.235 7.747 1.00 88.94 93 MET A C 1
ATOM 748 O O . MET A 1 93 ? -9.710 -10.461 8.672 1.00 88.94 93 MET A O 1
ATOM 752 N N . LEU A 1 94 ? -8.869 -10.865 6.620 1.00 90.81 94 LEU A N 1
ATOM 753 C CA . LEU A 1 94 ? -8.671 -9.471 6.265 1.00 90.81 94 LEU A CA 1
ATOM 754 C C . LEU A 1 94 ? -9.850 -9.008 5.413 1.00 90.81 94 LEU A C 1
ATOM 756 O O . LEU A 1 94 ? -10.144 -9.577 4.356 1.00 90.81 94 LEU A O 1
ATOM 760 N N . ILE A 1 95 ? -10.514 -7.955 5.878 1.00 92.19 95 ILE A N 1
ATOM 761 C CA . ILE A 1 95 ? -11.651 -7.349 5.196 1.00 92.19 95 ILE A CA 1
ATOM 762 C C . ILE A 1 95 ? -11.235 -5.976 4.685 1.00 92.19 95 ILE A C 1
ATOM 764 O O . ILE A 1 95 ? -10.753 -5.142 5.444 1.00 92.19 95 ILE A O 1
ATOM 768 N N . MET A 1 96 ? -11.443 -5.731 3.395 1.00 92.31 96 MET A N 1
ATOM 769 C CA . MET A 1 96 ? -11.131 -4.455 2.759 1.00 92.31 96 MET A CA 1
ATOM 770 C C . MET A 1 96 ? -12.335 -3.961 1.965 1.00 92.31 96 MET A C 1
ATOM 772 O O . MET A 1 96 ? -12.922 -4.706 1.178 1.00 92.31 96 MET A O 1
ATOM 776 N N . ARG A 1 97 ? -12.692 -2.686 2.134 1.00 92.75 97 ARG A N 1
ATOM 777 C CA . ARG A 1 97 ? -13.705 -2.024 1.309 1.00 92.75 97 ARG A CA 1
ATOM 778 C C . ARG A 1 97 ? -13.013 -1.274 0.176 1.00 92.75 97 ARG A C 1
ATOM 780 O O . ARG A 1 97 ? -12.409 -0.232 0.402 1.00 92.75 97 ARG A O 1
ATOM 787 N N . VAL A 1 98 ? -13.110 -1.800 -1.039 1.00 92.25 98 VAL A N 1
ATOM 788 C CA . VAL A 1 98 ? -12.354 -1.315 -2.199 1.00 92.25 98 VAL A CA 1
ATOM 789 C C . VAL A 1 98 ? -13.254 -1.078 -3.405 1.00 92.25 98 VAL A C 1
ATOM 791 O O . VAL A 1 98 ? -14.311 -1.693 -3.559 1.00 92.25 98 VAL A O 1
ATOM 794 N N . ARG A 1 99 ? -12.817 -0.173 -4.278 1.00 91.12 99 ARG A N 1
ATOM 795 C CA . ARG A 1 99 ? -13.362 0.033 -5.620 1.00 91.12 99 ARG A CA 1
ATOM 796 C C . ARG A 1 99 ? -12.183 0.082 -6.582 1.00 91.12 99 ARG A C 1
ATOM 798 O O . ARG A 1 99 ? -11.303 0.916 -6.392 1.00 91.12 99 ARG A O 1
ATOM 805 N N . GLY A 1 100 ? -12.164 -0.805 -7.572 1.00 89.12 100 GLY A N 1
ATOM 806 C CA . GLY A 1 100 ? -11.044 -0.934 -8.504 1.00 89.12 100 GLY A CA 1
ATOM 807 C C . GLY A 1 100 ? -11.458 -0.808 -9.964 1.00 89.12 100 GLY A C 1
ATOM 808 O O . GLY A 1 100 ? -12.600 -0.484 -10.281 1.00 89.12 100 GLY A O 1
ATOM 809 N N . ASP A 1 101 ? -10.503 -1.069 -10.845 1.00 89.62 101 ASP A N 1
ATOM 810 C CA . ASP A 1 101 ? -10.536 -0.878 -12.298 1.00 89.62 101 ASP A CA 1
ATOM 811 C C . ASP A 1 101 ? -10.541 -2.213 -13.072 1.00 89.62 101 ASP A C 1
ATOM 813 O O . ASP A 1 101 ? -10.109 -2.278 -14.218 1.00 89.62 101 ASP A O 1
ATOM 817 N N . ALA A 1 102 ? -11.038 -3.282 -12.440 1.00 88.94 102 ALA A N 1
ATOM 818 C CA . ALA A 1 102 ? -11.029 -4.670 -12.923 1.00 88.94 102 ALA A CA 1
ATOM 819 C C . ALA A 1 102 ? -9.654 -5.357 -12.923 1.00 88.94 102 ALA A C 1
ATOM 821 O O . ALA A 1 102 ? -9.543 -6.501 -13.368 1.00 88.94 102 ALA A O 1
ATOM 822 N N . ARG A 1 103 ? -8.605 -4.708 -12.409 1.00 89.69 103 ARG A N 1
ATOM 823 C CA . ARG A 1 103 ? -7.292 -5.341 -12.270 1.00 89.69 103 ARG A CA 1
ATOM 824 C C . ARG A 1 103 ? -7.217 -6.201 -11.013 1.00 89.69 103 ARG A C 1
ATOM 826 O O . ARG A 1 103 ? -7.937 -6.002 -10.028 1.00 89.69 103 ARG A O 1
ATOM 833 N N . SER A 1 104 ? -6.318 -7.177 -11.073 1.00 91.12 104 SER A N 1
ATOM 834 C CA . SER A 1 104 ? -5.938 -7.990 -9.922 1.00 91.12 104 SER A CA 1
ATOM 835 C C . SER A 1 104 ? -4.744 -7.344 -9.232 1.00 91.12 104 SER A C 1
ATOM 837 O O . SER A 1 104 ? -3.767 -6.990 -9.891 1.00 91.12 104 SER A O 1
ATOM 839 N N . TYR A 1 105 ? -4.826 -7.204 -7.916 1.00 91.81 105 TYR A N 1
ATOM 840 C CA . TYR A 1 105 ? -3.756 -6.671 -7.080 1.00 91.81 105 TYR A CA 1
ATOM 841 C C . TYR A 1 105 ? -3.170 -7.788 -6.223 1.00 91.81 105 TYR A C 1
ATOM 843 O O . TYR A 1 105 ? -3.871 -8.731 -5.861 1.00 91.81 105 TYR A O 1
ATOM 851 N N . LEU A 1 106 ? -1.889 -7.680 -5.883 1.00 92.81 106 LEU A N 1
ATOM 852 C CA . LEU A 1 106 ? -1.266 -8.562 -4.902 1.00 92.81 106 LEU A CA 1
ATOM 853 C C . LEU A 1 106 ? -1.335 -7.905 -3.528 1.00 92.81 106 LEU A C 1
ATOM 855 O O . LEU A 1 106 ? -0.830 -6.803 -3.325 1.00 92.81 106 LEU A O 1
ATOM 859 N N . LEU A 1 107 ? -1.977 -8.597 -2.597 1.00 92.69 107 LEU A N 1
ATOM 860 C CA . LEU A 1 107 ? -1.973 -8.275 -1.184 1.00 92.69 107 LEU A CA 1
ATOM 861 C C . LEU A 1 107 ? -0.856 -9.073 -0.513 1.00 92.69 107 LEU A C 1
ATOM 863 O O . LEU A 1 107 ? -0.863 -10.303 -0.545 1.00 92.69 107 LEU A O 1
ATOM 867 N N . ASN A 1 108 ? 0.058 -8.358 0.132 1.00 92.50 108 ASN A N 1
ATOM 868 C CA . ASN A 1 108 ? 1.222 -8.938 0.787 1.00 92.50 108 ASN A CA 1
ATOM 869 C C . ASN A 1 108 ? 1.101 -8.756 2.298 1.00 92.50 108 ASN A C 1
ATOM 871 O O . ASN A 1 108 ? 0.954 -7.629 2.774 1.00 92.50 108 ASN A O 1
ATOM 875 N N . ILE A 1 109 ? 1.186 -9.853 3.047 1.00 89.56 109 ILE A N 1
ATOM 876 C CA . ILE A 1 109 ? 1.240 -9.837 4.509 1.00 89.56 109 ILE A CA 1
ATOM 877 C C . ILE A 1 109 ? 2.630 -10.294 4.925 1.00 89.56 109 ILE A C 1
ATOM 879 O O . ILE A 1 109 ? 2.974 -11.468 4.809 1.00 89.56 109 ILE A O 1
ATOM 883 N N . ASN A 1 110 ? 3.430 -9.341 5.398 1.00 87.75 110 ASN A N 1
ATOM 884 C CA . ASN A 1 110 ? 4.785 -9.613 5.859 1.00 87.75 110 ASN A CA 1
ATOM 885 C C . ASN A 1 110 ? 4.744 -10.105 7.303 1.00 87.75 110 ASN A C 1
ATOM 887 O O . ASN A 1 110 ? 4.180 -9.431 8.172 1.00 87.75 110 ASN A O 1
ATOM 891 N N . THR A 1 111 ? 5.406 -11.224 7.573 1.00 82.88 111 THR A N 1
ATOM 892 C CA . THR A 1 111 ? 5.574 -11.731 8.934 1.00 82.88 111 THR A CA 1
ATOM 893 C C . THR A 1 111 ? 6.904 -11.316 9.532 1.00 82.88 111 THR A C 1
ATOM 895 O O . THR A 1 111 ? 7.895 -11.099 8.838 1.00 82.88 111 THR A O 1
ATOM 898 N N . ARG A 1 112 ? 6.936 -11.198 10.861 1.00 74.62 112 ARG A N 1
ATOM 899 C CA . ARG A 1 112 ? 8.198 -11.126 11.591 1.00 74.62 112 ARG A CA 1
ATOM 900 C C . ARG A 1 112 ? 8.683 -12.559 11.781 1.00 74.62 112 ARG A C 1
ATOM 902 O O . ARG A 1 112 ? 8.184 -13.244 12.669 1.00 74.62 112 ARG A O 1
ATOM 909 N N . GLY A 1 113 ? 9.623 -12.996 10.947 1.00 68.56 113 GLY A N 1
ATOM 910 C CA . GLY A 1 113 ? 10.325 -14.257 11.169 1.00 68.56 113 GLY A CA 1
ATOM 911 C C . GLY A 1 113 ? 10.972 -14.285 12.555 1.00 68.56 113 GLY A C 1
ATOM 912 O O . GLY A 1 113 ? 11.510 -13.273 13.011 1.00 68.56 113 GLY A O 1
ATOM 913 N N . TYR A 1 114 ? 10.880 -15.421 13.248 1.00 70.38 114 TYR A N 1
ATOM 914 C CA . TYR A 1 114 ? 11.600 -15.635 14.509 1.00 70.38 114 TYR A CA 1
ATOM 915 C C . TYR A 1 114 ? 13.074 -15.964 14.247 1.00 70.38 114 TYR A C 1
ATOM 917 O O . TYR A 1 114 ? 13.951 -15.513 14.978 1.00 70.38 114 TYR A O 1
ATOM 925 N N . PHE A 1 115 ? 13.332 -16.720 13.179 1.00 70.94 115 PHE A N 1
ATOM 926 C CA . PHE A 1 115 ? 14.670 -17.076 12.724 1.00 70.94 115 PHE A CA 1
ATOM 927 C C . PHE A 1 115 ? 15.096 -16.179 11.563 1.00 70.94 115 PHE A C 1
ATOM 929 O O . PHE A 1 115 ? 14.262 -15.812 10.730 1.00 70.94 115 PHE A O 1
ATOM 936 N N . ASP A 1 116 ? 16.398 -15.917 11.452 1.00 70.50 116 ASP A N 1
ATOM 937 C CA . ASP A 1 116 ? 16.979 -15.077 10.394 1.00 70.50 116 ASP A CA 1
ATOM 938 C C . ASP A 1 116 ? 16.583 -15.536 8.982 1.00 70.50 116 ASP A C 1
ATOM 940 O O . ASP A 1 116 ? 16.340 -14.717 8.100 1.00 70.50 116 ASP A O 1
ATOM 944 N N . ILE A 1 117 ? 16.432 -16.849 8.785 1.00 80.19 117 ILE A N 1
ATOM 945 C CA . ILE A 1 117 ? 16.043 -17.454 7.501 1.00 80.19 117 ILE A CA 1
ATOM 946 C C . ILE A 1 117 ? 14.605 -17.069 7.105 1.00 80.19 117 ILE A C 1
ATOM 948 O O . ILE A 1 117 ? 14.312 -16.909 5.926 1.00 80.19 117 ILE A O 1
ATOM 952 N N . THR A 1 118 ? 13.722 -16.872 8.087 1.00 81.62 118 THR A N 1
ATOM 953 C CA . THR A 1 118 ? 12.285 -16.570 7.899 1.00 81.62 118 THR A CA 1
ATOM 954 C C . THR A 1 118 ? 11.973 -15.070 7.904 1.00 81.62 118 THR A C 1
ATOM 956 O O . THR A 1 118 ? 10.815 -14.656 7.887 1.00 81.62 118 THR A O 1
ATOM 959 N N . TRP A 1 119 ? 12.991 -14.205 7.979 1.00 75.25 119 TRP A N 1
ATOM 960 C CA . TRP A 1 119 ? 12.786 -12.760 8.153 1.00 75.25 119 TRP A CA 1
ATOM 961 C C . TRP A 1 119 ? 12.054 -12.120 6.959 1.00 75.25 119 TRP A C 1
ATOM 963 O O . TRP A 1 119 ? 11.329 -11.138 7.118 1.00 75.25 119 TRP A O 1
ATOM 973 N N . PHE A 1 120 ? 12.200 -12.695 5.766 1.00 81.81 120 PHE A N 1
ATOM 974 C CA . PHE A 1 120 ? 11.573 -12.201 4.539 1.00 81.81 120 PHE A CA 1
ATOM 975 C C . PHE A 1 120 ? 10.385 -13.045 4.077 1.00 81.81 120 PHE A C 1
ATOM 977 O O . PHE A 1 120 ? 10.003 -12.958 2.911 1.00 81.81 120 PHE A O 1
ATOM 984 N N . ASP A 1 121 ? 9.780 -13.821 4.977 1.00 86.06 121 ASP A N 1
ATOM 985 C CA . ASP A 1 121 ? 8.564 -14.559 4.655 1.00 86.06 121 ASP A CA 1
ATOM 986 C C . ASP A 1 121 ? 7.391 -13.591 4.451 1.00 86.06 121 ASP A C 1
ATOM 988 O O . ASP A 1 121 ? 7.093 -12.714 5.276 1.00 86.06 121 ASP A O 1
ATOM 992 N N . ILE A 1 122 ? 6.738 -13.744 3.299 1.00 89.25 122 ILE A N 1
ATOM 993 C CA . ILE A 1 122 ? 5.609 -12.926 2.869 1.00 89.25 122 ILE A CA 1
ATOM 994 C C . ILE A 1 122 ? 4.514 -13.849 2.351 1.00 89.25 122 ILE A C 1
ATOM 996 O O . ILE A 1 122 ? 4.726 -14.653 1.444 1.00 89.25 122 ILE A O 1
ATOM 1000 N N . TYR A 1 123 ? 3.311 -13.680 2.891 1.00 89.25 123 TYR A N 1
ATOM 1001 C CA . TYR A 1 123 ? 2.121 -14.340 2.379 1.00 89.25 123 TYR A CA 1
ATOM 1002 C C . TYR A 1 123 ? 1.471 -13.474 1.306 1.00 89.25 123 TYR A C 1
ATOM 1004 O O . TYR A 1 123 ? 1.144 -12.308 1.544 1.00 89.25 123 TYR A O 1
ATOM 1012 N N . HIS A 1 124 ? 1.268 -14.059 0.128 1.00 90.88 124 HIS A N 1
ATOM 1013 C CA . HIS A 1 124 ? 0.699 -13.384 -1.030 1.00 90.88 124 HIS A CA 1
ATOM 1014 C C . HIS A 1 124 ? -0.728 -13.862 -1.291 1.00 90.88 124 HIS A C 1
ATOM 1016 O O . HIS A 1 124 ? -0.981 -15.057 -1.438 1.00 90.88 124 HIS A O 1
ATOM 1022 N N . TYR A 1 125 ? -1.652 -12.916 -1.416 1.00 91.94 125 TYR A N 1
ATOM 1023 C CA . TYR A 1 125 ? -3.043 -13.172 -1.767 1.00 91.94 125 TYR A CA 1
ATOM 1024 C C . TYR A 1 125 ? -3.434 -12.307 -2.960 1.00 91.94 125 TYR A C 1
ATOM 1026 O O . TYR A 1 125 ? -3.064 -11.137 -3.039 1.00 91.94 125 TYR A O 1
ATOM 1034 N N . VAL A 1 126 ? -4.216 -12.855 -3.885 1.00 91.31 126 VAL A N 1
ATOM 1035 C CA . VAL A 1 126 ? -4.730 -12.067 -5.008 1.00 91.31 126 VAL A CA 1
ATOM 1036 C C . VAL A 1 126 ? -6.013 -11.358 -4.578 1.00 91.31 126 VAL A C 1
ATOM 1038 O O . VAL A 1 126 ? -6.979 -11.987 -4.149 1.00 91.31 126 VAL A O 1
ATOM 1041 N N . LEU A 1 127 ? -6.023 -10.034 -4.689 1.00 90.88 127 LEU A N 1
ATOM 1042 C CA . LEU A 1 127 ? -7.199 -9.193 -4.532 1.00 90.88 127 LEU A CA 1
ATOM 1043 C C . LEU A 1 127 ? -7.804 -8.929 -5.910 1.00 90.88 127 LEU A C 1
ATOM 1045 O O . LEU A 1 127 ? -7.294 -8.128 -6.695 1.00 90.88 127 LEU A O 1
ATOM 1049 N N . PHE A 1 128 ? -8.924 -9.587 -6.187 1.00 89.94 128 PHE A N 1
ATOM 1050 C CA . PHE A 1 128 ? -9.700 -9.339 -7.394 1.00 89.94 128 PHE A CA 1
ATOM 1051 C C . PHE A 1 128 ? -10.609 -8.131 -7.187 1.00 89.94 128 PHE A C 1
ATOM 1053 O O . PHE A 1 128 ? -11.484 -8.142 -6.320 1.00 89.94 128 PHE A O 1
ATOM 1060 N N . THR A 1 129 ? -10.425 -7.094 -8.000 1.00 89.38 129 THR A N 1
ATOM 1061 C CA . THR A 1 129 ? -11.352 -5.961 -8.038 1.00 89.38 129 THR A CA 1
ATOM 1062 C C . THR A 1 129 ? -12.286 -6.108 -9.231 1.00 89.38 129 THR A C 1
ATOM 1064 O O . THR A 1 129 ? -11.866 -6.551 -10.297 1.00 89.38 129 THR A O 1
ATOM 1067 N N . ARG A 1 130 ? -13.565 -5.745 -9.088 1.00 85.56 130 ARG A N 1
ATOM 1068 C CA . ARG A 1 130 ? -14.451 -5.571 -10.252 1.00 85.56 130 ARG A CA 1
ATOM 1069 C C . ARG A 1 130 ? -14.394 -4.113 -10.693 1.00 85.56 130 ARG A C 1
ATOM 1071 O O . ARG A 1 130 ? -14.528 -3.235 -9.843 1.00 85.56 130 ARG A O 1
ATOM 1078 N N . GLY A 1 131 ? -14.259 -3.863 -11.994 1.00 81.06 131 GLY A N 1
ATOM 1079 C CA . GLY A 1 131 ? -14.150 -2.522 -12.598 1.00 81.06 131 GLY A CA 1
ATOM 1080 C C . GLY A 1 131 ? -15.443 -1.708 -12.640 1.00 81.06 131 GLY A C 1
ATOM 1081 O O . GLY A 1 131 ? -15.645 -0.924 -13.559 1.00 81.06 131 GLY A O 1
ATOM 1082 N N . GLY A 1 132 ? -16.352 -1.936 -11.692 1.00 80.56 132 GLY A N 1
ATOM 1083 C CA . GLY A 1 132 ? -17.637 -1.246 -11.618 1.00 80.56 132 GLY A CA 1
ATOM 1084 C C . GLY A 1 132 ? -17.580 0.015 -10.748 1.00 80.56 132 GLY A C 1
ATOM 1085 O O . GLY A 1 132 ? -16.698 0.151 -9.899 1.00 80.56 132 GLY A O 1
ATOM 1086 N N . PRO A 1 133 ? -18.564 0.924 -10.873 1.00 85.25 133 PRO A N 1
ATOM 1087 C CA . PRO A 1 133 ? -18.624 2.151 -10.070 1.00 85.25 133 PRO A CA 1
ATOM 1088 C C . PRO A 1 133 ? -18.893 1.892 -8.575 1.00 85.25 133 PRO A C 1
ATOM 1090 O O . PRO A 1 133 ? -18.744 2.799 -7.751 1.00 85.25 133 PRO A O 1
ATOM 1093 N N . TYR A 1 134 ? -19.275 0.662 -8.221 1.00 88.62 134 TYR A N 1
ATOM 1094 C CA . TYR A 1 134 ? -19.741 0.275 -6.896 1.00 88.62 134 TYR A CA 1
ATOM 1095 C C . TYR A 1 134 ? -18.616 -0.190 -5.965 1.00 88.62 134 TYR A C 1
ATOM 1097 O O . TYR A 1 134 ? -17.698 -0.915 -6.359 1.00 88.62 134 TYR A O 1
ATOM 1105 N N . TRP A 1 135 ? -18.748 0.189 -4.693 1.00 90.62 135 TRP A N 1
ATOM 1106 C CA . TRP A 1 135 ? -17.914 -0.305 -3.601 1.00 90.62 135 TRP A CA 1
ATOM 1107 C C . TRP A 1 135 ? -18.132 -1.796 -3.368 1.00 90.62 135 TRP A C 1
ATOM 1109 O O . TRP A 1 135 ? -19.261 -2.281 -3.394 1.00 90.62 135 TRP A O 1
ATOM 1119 N N . GLN A 1 136 ? -17.046 -2.506 -3.089 1.00 91.50 136 GLN A N 1
ATOM 1120 C CA . GLN A 1 136 ? -17.050 -3.936 -2.813 1.00 91.50 136 GLN A CA 1
ATOM 1121 C C . GLN A 1 136 ? -16.332 -4.211 -1.500 1.00 91.50 136 GLN A C 1
ATOM 1123 O O . GLN A 1 136 ? -15.383 -3.518 -1.138 1.00 91.50 136 GLN A O 1
ATOM 1128 N N . VAL A 1 137 ? -16.790 -5.239 -0.792 1.00 92.19 137 VAL A N 1
ATOM 1129 C CA . VAL A 1 137 ? -16.133 -5.736 0.416 1.00 92.19 137 VAL A CA 1
ATOM 1130 C C . VAL A 1 137 ? -15.404 -7.019 0.046 1.00 92.19 137 VAL A C 1
ATOM 1132 O O . VAL A 1 137 ? -16.031 -8.064 -0.131 1.00 92.19 137 VAL A O 1
ATOM 1135 N N . ALA A 1 138 ? -14.087 -6.926 -0.100 1.00 90.31 138 ALA A N 1
ATOM 1136 C CA . ALA A 1 138 ? -13.217 -8.074 -0.282 1.00 90.31 138 ALA A CA 1
ATOM 1137 C C . ALA A 1 138 ? -12.949 -8.713 1.083 1.00 90.31 138 ALA A C 1
ATOM 1139 O O . ALA A 1 138 ? -12.562 -8.023 2.026 1.00 90.31 138 ALA A O 1
ATOM 1140 N N . ARG A 1 139 ? -13.179 -10.023 1.187 1.00 90.12 139 ARG A N 1
ATOM 1141 C CA . ARG A 1 139 ? -12.882 -10.815 2.382 1.00 90.12 139 ARG A CA 1
ATOM 1142 C C . ARG A 1 139 ? -11.895 -11.898 1.991 1.00 90.12 139 ARG A C 1
ATOM 1144 O O . ARG A 1 139 ? -12.273 -12.845 1.306 1.00 90.12 139 ARG A O 1
ATOM 1151 N N . ASN A 1 140 ? -10.656 -11.752 2.433 1.00 81.62 140 ASN A N 1
ATOM 1152 C CA . ASN A 1 140 ? -9.626 -12.752 2.214 1.00 81.62 140 ASN A CA 1
ATOM 1153 C C . ASN A 1 140 ? -9.403 -13.493 3.528 1.00 81.62 140 ASN A C 1
ATOM 1155 O O . ASN A 1 140 ? -9.128 -12.873 4.555 1.00 81.62 140 ASN A O 1
ATOM 1159 N N . ARG A 1 141 ? -9.546 -14.822 3.508 1.00 80.75 141 ARG A N 1
ATOM 1160 C CA . ARG A 1 141 ? -9.145 -15.653 4.645 1.00 80.75 141 ARG A CA 1
ATOM 1161 C C . ARG A 1 141 ? -7.621 -15.640 4.695 1.00 80.75 141 ARG A C 1
ATOM 1163 O O . ARG A 1 141 ? -6.977 -16.160 3.788 1.00 80.75 141 ARG A O 1
ATOM 1170 N N . CYS A 1 142 ? -7.078 -15.027 5.735 1.00 68.62 142 CYS A N 1
ATOM 1171 C CA . CYS A 1 142 ? -5.645 -14.957 5.963 1.00 68.62 142 CYS A CA 1
ATOM 1172 C C . CYS A 1 142 ? -5.302 -16.021 6.998 1.00 68.62 142 CYS A C 1
ATOM 1174 O O . CYS A 1 142 ? -5.811 -15.982 8.115 1.00 68.62 142 CYS A O 1
ATOM 1176 N N . VAL A 1 143 ? -4.484 -16.990 6.603 1.00 60.66 143 VAL A N 1
ATOM 1177 C CA . VAL A 1 143 ? -3.867 -17.939 7.531 1.00 60.66 143 VAL A CA 1
ATOM 1178 C C . VAL A 1 143 ? -2.417 -17.484 7.627 1.00 60.66 143 VAL A C 1
ATOM 1180 O O . VAL A 1 143 ? -1.702 -17.537 6.628 1.00 60.66 143 VAL A O 1
ATOM 1183 N N . VAL A 1 144 ? -2.052 -16.905 8.769 1.00 54.16 144 VAL A N 1
ATOM 1184 C CA . VAL A 1 1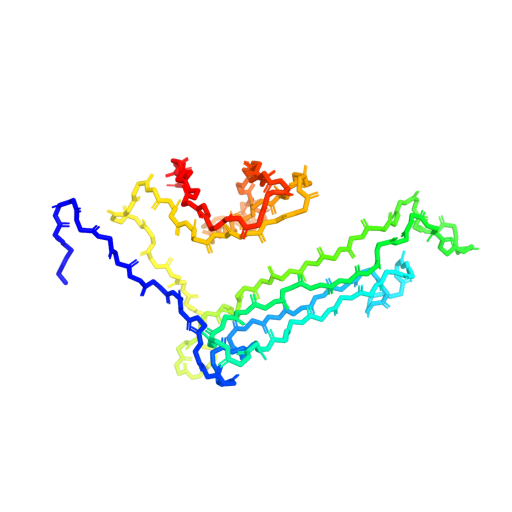44 ? -0.718 -16.357 9.062 1.00 54.16 144 VAL A CA 1
ATOM 1185 C C . VAL A 1 144 ? -0.155 -17.094 10.261 1.00 54.16 144 VAL A C 1
ATOM 1187 O O . VAL A 1 144 ? -0.945 -17.320 11.206 1.00 54.16 144 VAL A O 1
#

Organi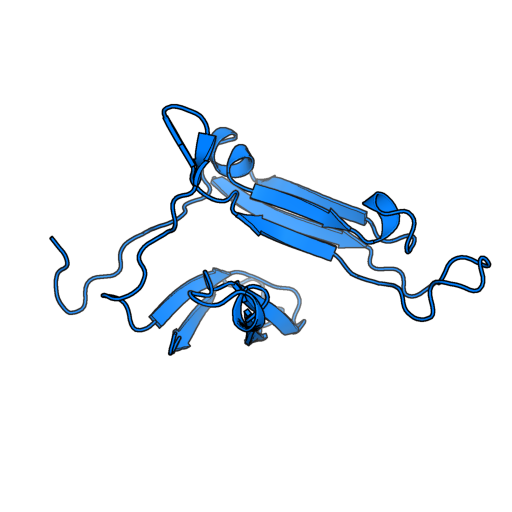sm: Acanthoscelides obtectus (NCBI:txid200917)

Radius of gyration: 17.2 Å; chains: 1; bounding box: 42×33×44 Å

Foldseek 3Di:
DDDPPDDDDPAFQADPVSCVQKDKDFCVVVVFDDKDWDWDQDPVRDIDIDIGWDQDGDPPVPRPTHTDIDMDGDQDADPPRHGDHDDCVVDFKDKDWDADQQDKDKDWDQDCDPDPVNRGDIDIDIDGHDRDPDIDIDIDGDDD

Sequence (144 aa):
MYRPGEVDVAWQFGNKEALEEWVVTADADNNEGFSNCSLDLKSQGTGLFSGKISLRTPKDGRVKRAGYCNIRTIRPRKSFKRETYLNWTPYNMLIMRVRGDARSYLLNINTRGYFDITWFDIYHYVLFTRGGPYWQVARNRCVV